Protein AF-A0A182G0G1-F1 (afdb_monomer)

Organism: Anopheles albimanus (NCBI:txid7167)

Secondary structure (DSSP, 8-state):
-EE-SSTT-SS-SEE--GGG-GGGEEEGGGGGGSTTPPPPPTT--GGGEEEEE-SSSTT-EEEEE-SSGGGT-

Solvent-accessible surface area (backbone atoms only — not comparable to full-atom values): 4709 Å² total; per-residue (Å²): 88,69,45,62,92,54,90,91,59,89,66,61,78,43,75,48,72,48,90,82,49,63,89,40,59,32,51,22,78,60,39,75,78,48,83,88,66,75,85,75,60,90,96,59,57,61,60,23,33,34,36,36,53,38,88,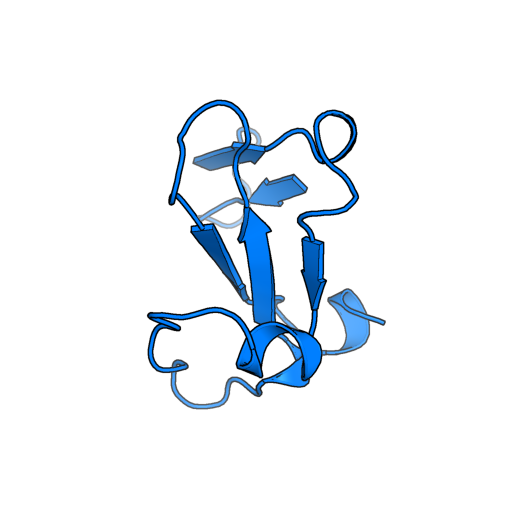89,45,76,93,43,67,49,79,48,72,46,95,42,56,76,78,67,108

Radius of gyration: 12.55 Å; Cα contacts (8 Å, |Δi|>4): 91; chains: 1; bounding box: 30×24×32 Å

Structure (mmCIF, N/CA/C/O backbone):
data_AF-A0A182G0G1-F1
#
_entry.id   AF-A0A182G0G1-F1
#
loop_
_atom_site.group_PDB
_atom_site.id
_atom_site.type_symbol
_atom_site.label_atom_id
_atom_site.label_alt_id
_atom_site.label_comp_id
_atom_site.label_asym_id
_atom_site.label_entity_id
_atom_site.label_seq_id
_atom_site.pdbx_PDB_ins_code
_atom_site.Cartn_x
_atom_site.Cartn_y
_atom_site.Cartn_z
_atom_site.occupancy
_atom_site.B_iso_or_equiv
_atom_site.auth_seq_id
_atom_site.auth_comp_id
_atom_site.auth_asym_id
_atom_site.auth_atom_id
_atom_site.pdbx_PDB_model_num
ATOM 1 N N . MET A 1 1 ? -7.436 5.899 -9.200 1.00 77.00 1 MET A N 1
ATOM 2 C CA . MET A 1 1 ? -6.498 4.772 -9.335 1.00 77.00 1 MET A CA 1
ATOM 3 C C . MET A 1 1 ? -7.251 3.519 -9.734 1.00 77.00 1 MET A C 1
ATOM 5 O O . MET A 1 1 ? -8.350 3.295 -9.233 1.00 77.00 1 MET A O 1
ATOM 9 N N . ALA A 1 2 ? -6.680 2.735 -10.638 1.00 83.69 2 ALA A N 1
ATOM 10 C CA . ALA A 1 2 ? -7.161 1.411 -11.007 1.00 83.69 2 ALA A CA 1
ATOM 11 C C . ALA A 1 2 ? -5.974 0.447 -10.952 1.00 83.69 2 ALA A C 1
ATOM 13 O O . ALA A 1 2 ? -4.853 0.866 -11.230 1.00 83.69 2 ALA A O 1
ATOM 14 N N . TRP A 1 3 ? -6.212 -0.803 -10.572 1.00 85.75 3 TRP A N 1
ATOM 15 C CA . TRP A 1 3 ? -5.166 -1.823 -10.508 1.00 85.75 3 TRP A CA 1
ATOM 16 C C . TRP A 1 3 ? -5.567 -3.052 -11.315 1.00 85.75 3 TRP A C 1
ATOM 18 O O . TRP A 1 3 ? -6.749 -3.379 -11.446 1.00 85.75 3 TRP A O 1
ATOM 28 N N . PHE A 1 4 ? -4.557 -3.729 -11.848 1.00 85.75 4 PHE A N 1
ATOM 29 C CA . PHE A 1 4 ? -4.678 -4.914 -12.685 1.00 85.75 4 PHE A CA 1
ATOM 30 C C . PHE A 1 4 ? -3.834 -6.008 -12.043 1.00 85.75 4 PHE A C 1
ATOM 32 O O . PHE A 1 4 ? -2.687 -5.767 -11.677 1.00 85.75 4 PHE A O 1
ATOM 39 N N . THR A 1 5 ? -4.411 -7.190 -11.867 1.00 83.00 5 THR A N 1
ATOM 40 C CA . THR A 1 5 ? -3.713 -8.343 -11.280 1.00 83.00 5 THR A CA 1
ATOM 41 C C . THR A 1 5 ? -2.967 -9.162 -12.329 1.00 83.00 5 THR A C 1
ATOM 43 O O . THR A 1 5 ? -2.095 -9.945 -11.978 1.00 83.00 5 THR A O 1
ATOM 46 N N . GLU A 1 6 ? -3.294 -8.971 -13.609 1.00 83.81 6 GLU A N 1
ATOM 47 C CA . GLU A 1 6 ? -2.781 -9.750 -14.734 1.00 83.81 6 GLU A CA 1
ATOM 48 C C . GLU A 1 6 ? -2.263 -8.811 -15.836 1.00 83.81 6 GLU A C 1
ATOM 50 O O . GLU A 1 6 ? -2.952 -7.843 -16.190 1.00 83.81 6 GLU A O 1
ATOM 55 N N . PRO A 1 7 ? -1.076 -9.077 -16.410 1.00 78.25 7 PRO A N 1
ATOM 56 C CA . PRO A 1 7 ? -0.608 -8.385 -17.606 1.00 78.25 7 PRO A CA 1
ATOM 57 C C . PRO A 1 7 ? -1.581 -8.563 -18.782 1.00 78.25 7 PRO A C 1
ATOM 59 O O . PRO A 1 7 ? -2.116 -9.646 -18.994 1.00 78.25 7 PRO A O 1
ATOM 62 N N . GLY A 1 8 ? -1.805 -7.506 -19.567 1.00 81.31 8 GLY A N 1
ATOM 63 C CA . GLY A 1 8 ? -2.618 -7.567 -20.792 1.00 81.31 8 GLY A CA 1
ATOM 64 C C . GLY A 1 8 ? -4.138 -7.520 -20.591 1.00 81.31 8 GLY A C 1
ATOM 65 O O . GLY A 1 8 ? -4.875 -7.436 -21.573 1.00 81.31 8 GLY A O 1
ATOM 66 N N . ARG A 1 9 ? -4.638 -7.508 -19.347 1.00 81.56 9 ARG A N 1
ATOM 67 C CA . ARG A 1 9 ? -6.071 -7.316 -19.085 1.00 81.56 9 ARG A CA 1
ATOM 68 C C . ARG A 1 9 ? -6.499 -5.890 -19.434 1.00 81.56 9 ARG A C 1
ATOM 70 O O . ARG A 1 9 ? -5.968 -4.925 -18.891 1.00 81.56 9 ARG A O 1
ATOM 77 N N . SER A 1 10 ? -7.520 -5.756 -20.276 1.00 79.25 10 SER A N 1
ATOM 78 C CA . SER A 1 10 ? -8.125 -4.458 -20.610 1.00 79.25 10 SER A CA 1
ATOM 79 C C . SER A 1 10 ? -9.037 -3.916 -19.503 1.00 79.25 10 SER A C 1
ATOM 81 O O . SER A 1 10 ? -9.255 -2.708 -19.416 1.00 79.25 10 SER A O 1
ATOM 83 N N . SER A 1 11 ? -9.557 -4.787 -18.629 1.00 86.12 11 SER A N 1
ATOM 84 C CA . SER A 1 11 ? -10.409 -4.408 -17.500 1.00 86.12 11 SER A CA 1
ATOM 85 C C . SER A 1 11 ? -9.650 -4.471 -16.166 1.00 86.12 11 SER A C 1
ATOM 87 O O . SER A 1 11 ? -8.964 -5.462 -15.894 1.00 86.12 11 SER A O 1
ATOM 89 N N . PRO A 1 12 ? -9.762 -3.440 -15.305 1.00 87.25 12 PRO A N 1
ATOM 90 C CA . PRO A 1 12 ? -9.083 -3.434 -14.016 1.00 87.25 12 PRO A CA 1
ATOM 91 C C . PRO A 1 12 ? -9.734 -4.415 -13.039 1.00 87.25 12 PRO A C 1
ATOM 93 O O . PRO A 1 12 ? -10.955 -4.576 -13.021 1.00 87.25 12 PRO A O 1
ATOM 96 N N . ALA A 1 13 ? -8.922 -5.009 -12.164 1.00 86.31 13 ALA A N 1
ATOM 97 C CA . ALA A 1 13 ? -9.394 -5.823 -11.044 1.00 86.31 13 ALA A CA 1
ATOM 98 C C . ALA A 1 13 ? -10.159 -4.977 -10.009 1.00 86.31 13 ALA A C 1
ATOM 100 O O . ALA A 1 13 ? -11.036 -5.472 -9.304 1.00 86.31 13 ALA A O 1
ATOM 101 N N . GLY A 1 14 ? -9.864 -3.678 -9.941 1.00 85.00 14 GLY A N 1
ATOM 102 C CA . GLY A 1 14 ? -10.650 -2.718 -9.180 1.00 85.00 14 GLY A CA 1
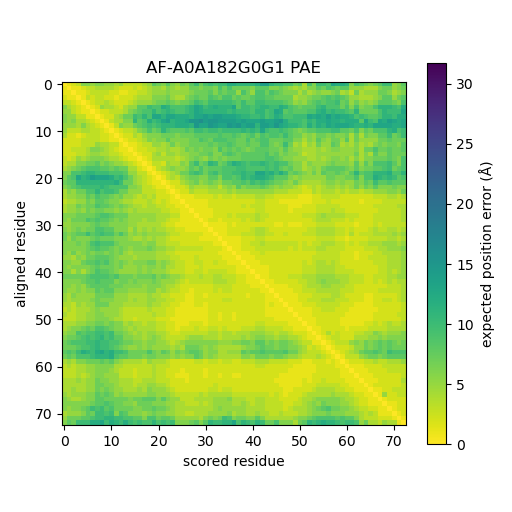ATOM 103 C C . GLY A 1 14 ? -10.244 -1.275 -9.450 1.00 85.00 14 GLY A C 1
ATOM 104 O O . GLY A 1 14 ? -9.217 -0.998 -10.073 1.00 85.00 14 GLY A O 1
ATOM 105 N N . LYS A 1 15 ? -11.089 -0.338 -9.005 1.00 84.69 15 LYS A N 1
ATOM 106 C CA . LYS A 1 15 ? -10.838 1.102 -9.128 1.00 84.69 15 LYS A CA 1
ATOM 107 C C . LYS A 1 15 ? -11.359 1.888 -7.932 1.00 84.69 15 LYS A C 1
ATOM 109 O O . LYS A 1 15 ? -12.409 1.572 -7.376 1.00 84.69 15 LYS A O 1
ATOM 114 N N . ILE A 1 16 ? -10.642 2.955 -7.593 1.00 81.00 16 ILE A N 1
ATOM 115 C CA . ILE A 1 16 ? -11.023 3.964 -6.601 1.00 81.00 16 ILE A CA 1
ATOM 116 C C . ILE A 1 16 ? -10.860 5.346 -7.234 1.00 81.00 16 ILE A C 1
ATOM 118 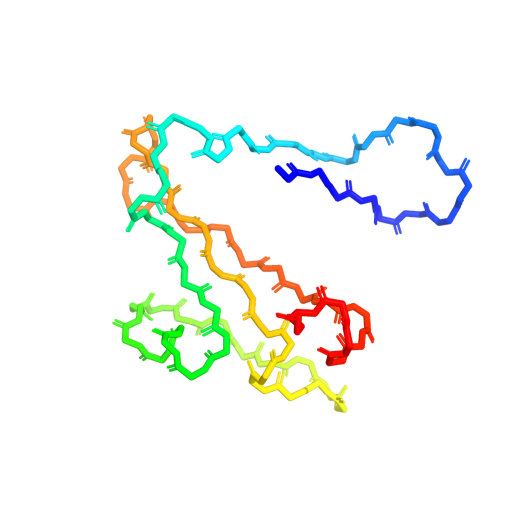O O . ILE A 1 16 ? -9.816 5.667 -7.812 1.00 81.00 16 ILE A O 1
ATOM 122 N N . LEU A 1 17 ? -11.897 6.175 -7.128 1.00 80.06 17 LEU A N 1
ATOM 123 C CA . LEU A 1 17 ? -11.867 7.558 -7.594 1.00 80.06 17 LEU A CA 1
ATOM 124 C C . LEU A 1 17 ? -11.252 8.448 -6.510 1.00 80.06 17 LEU A C 1
ATOM 126 O O . LEU A 1 17 ? -11.907 8.782 -5.531 1.00 80.06 17 LEU A O 1
ATOM 130 N N . VAL A 1 18 ? -9.994 8.850 -6.706 1.00 73.88 18 VAL A N 1
ATOM 131 C CA . VAL A 1 18 ? -9.251 9.688 -5.744 1.00 73.88 18 VAL A CA 1
ATOM 132 C C . VAL A 1 18 ? -9.902 11.064 -5.574 1.00 73.88 18 VAL A C 1
ATOM 134 O O . VAL A 1 18 ? -9.926 11.588 -4.469 1.00 73.88 18 VAL A O 1
ATOM 137 N N . LYS A 1 19 ? -10.534 11.603 -6.629 1.00 76.38 19 LYS A N 1
ATOM 138 C CA . LYS A 1 19 ? -11.249 12.892 -6.584 1.00 76.38 19 LYS A CA 1
ATOM 139 C C . LYS A 1 19 ? -12.353 12.975 -5.522 1.00 76.38 19 LYS A C 1
ATOM 141 O O . LYS A 1 19 ? -12.785 14.071 -5.200 1.00 76.38 19 LYS A O 1
ATOM 146 N N . GLU A 1 20 ? -12.843 11.843 -5.015 1.00 71.56 20 GLU A N 1
ATOM 147 C CA . GLU A 1 20 ? -13.880 11.834 -3.976 1.00 71.56 20 GLU A CA 1
ATOM 148 C C . GLU A 1 20 ? -13.323 12.118 -2.570 1.00 71.56 20 GLU A C 1
ATOM 150 O O . GLU A 1 20 ? -14.097 12.478 -1.684 1.00 71.56 20 GLU A O 1
ATOM 155 N N . ALA A 1 21 ? -12.017 11.927 -2.353 1.00 76.12 21 ALA A N 1
ATOM 156 C CA . ALA A 1 21 ? -11.350 12.153 -1.070 1.00 76.12 21 ALA A CA 1
ATOM 157 C C . ALA A 1 21 ? -9.814 12.218 -1.228 1.00 76.12 21 ALA A C 1
ATOM 159 O O . ALA A 1 21 ? -9.107 11.316 -0.758 1.00 76.12 21 ALA A O 1
ATOM 160 N N . PRO A 1 22 ? -9.281 13.231 -1.933 1.00 75.94 22 PRO A N 1
ATOM 161 C CA . PRO A 1 22 ? -7.843 13.360 -2.174 1.00 75.94 22 PRO A CA 1
ATOM 162 C C . PRO A 1 22 ? -7.030 13.460 -0.877 1.00 75.94 22 PRO A C 1
ATOM 164 O O . PRO A 1 22 ? -5.901 12.986 -0.826 1.00 75.94 22 PRO A O 1
ATOM 167 N N . GLU A 1 23 ? -7.621 13.999 0.190 1.00 79.75 23 GLU A N 1
ATOM 168 C CA . GLU A 1 23 ? -7.004 14.119 1.513 1.00 79.75 23 GLU A CA 1
ATOM 169 C C . GLU A 1 23 ? -6.737 12.774 2.205 1.00 79.75 23 GLU A C 1
ATOM 171 O O . GLU A 1 23 ? -6.028 12.721 3.203 1.00 79.75 23 GLU A O 1
ATOM 176 N N . MET A 1 24 ? -7.301 11.677 1.695 1.00 87.69 24 MET A N 1
ATOM 177 C CA . MET A 1 24 ? -7.122 10.336 2.257 1.00 87.69 24 MET A CA 1
ATOM 178 C C . MET A 1 24 ? -6.127 9.479 1.463 1.00 87.69 24 MET A C 1
ATOM 180 O O . MET A 1 24 ? -6.210 8.246 1.489 1.00 87.69 24 MET A O 1
ATOM 184 N N . LEU A 1 25 ? -5.215 10.118 0.734 1.00 90.69 25 LEU A N 1
ATOM 185 C CA . LEU A 1 25 ? -4.085 9.482 0.071 1.00 90.69 25 LEU A CA 1
ATOM 186 C C . LEU A 1 25 ? -2.828 9.659 0.929 1.00 90.69 25 LEU A C 1
ATOM 188 O O . LEU A 1 25 ? -2.473 10.776 1.292 1.00 90.69 25 LEU A O 1
ATOM 192 N N . ALA A 1 26 ? -2.124 8.561 1.196 1.00 92.38 26 ALA A N 1
ATOM 193 C CA . ALA A 1 26 ? -0.772 8.590 1.740 1.00 92.38 26 ALA A CA 1
ATOM 194 C C . ALA A 1 26 ? 0.159 7.747 0.868 1.00 92.38 26 ALA A C 1
ATOM 196 O O . ALA A 1 26 ? -0.220 6.673 0.396 1.00 92.38 26 ALA A O 1
ATOM 197 N N . ILE A 1 27 ? 1.384 8.229 0.685 1.00 92.12 27 ILE A N 1
ATOM 198 C CA . ILE A 1 27 ? 2.423 7.586 -0.122 1.00 92.12 27 ILE A CA 1
ATOM 199 C C . ILE A 1 27 ? 3.712 7.467 0.681 1.00 92.12 27 ILE A C 1
ATOM 201 O O . ILE A 1 27 ? 3.988 8.295 1.555 1.00 92.12 27 ILE A O 1
ATOM 205 N N . ALA A 1 28 ? 4.514 6.454 0.373 1.00 92.56 28 ALA A N 1
ATOM 206 C CA . ALA A 1 28 ? 5.837 6.275 0.948 1.00 92.56 28 ALA A CA 1
ATOM 207 C C . ALA A 1 28 ? 5.823 6.333 2.489 1.00 92.56 28 ALA A C 1
ATOM 209 O O . ALA A 1 28 ? 4.998 5.695 3.149 1.00 92.56 28 ALA A O 1
ATOM 210 N N . HIS A 1 29 ? 6.717 7.124 3.085 1.00 92.56 29 HIS A N 1
ATOM 211 C CA . HIS A 1 29 ? 6.864 7.244 4.534 1.00 92.56 29 HIS A CA 1
ATOM 212 C C . HIS A 1 29 ? 5.593 7.742 5.248 1.00 92.56 29 HIS A C 1
ATOM 214 O O . HIS A 1 29 ? 5.365 7.369 6.400 1.00 92.56 29 HIS A O 1
ATOM 220 N N . TRP A 1 30 ? 4.712 8.489 4.569 1.00 91.06 30 TRP A N 1
ATOM 221 C CA . TRP A 1 30 ? 3.441 8.955 5.141 1.00 91.06 30 TRP A CA 1
ATOM 222 C C . TRP A 1 30 ? 2.488 7.807 5.482 1.00 91.06 30 TRP A C 1
ATOM 224 O O . TRP A 1 30 ? 1.674 7.916 6.398 1.00 91.06 30 TRP A O 1
ATOM 234 N N . THR A 1 31 ? 2.626 6.664 4.806 1.00 94.06 31 THR A N 1
ATOM 235 C CA . THR A 1 31 ? 1.822 5.465 5.088 1.00 94.06 31 THR A CA 1
ATOM 236 C C . THR A 1 31 ? 2.090 4.862 6.469 1.00 94.06 31 THR A C 1
ATOM 238 O O . THR A 1 31 ? 1.256 4.115 6.978 1.00 94.06 31 THR A O 1
ATOM 241 N N . GLY A 1 32 ? 3.227 5.184 7.101 1.00 90.94 32 GLY A N 1
ATOM 242 C CA . GLY A 1 32 ? 3.591 4.680 8.426 1.00 90.94 32 GLY A CA 1
ATOM 243 C C . GLY A 1 32 ? 2.667 5.152 9.550 1.00 90.94 32 GLY A C 1
ATOM 244 O O . GLY A 1 32 ? 2.592 4.491 10.580 1.00 90.94 32 GLY A O 1
ATOM 245 N N . GLN A 1 33 ? 1.930 6.248 9.346 1.00 90.31 33 GLN A N 1
ATOM 246 C CA . GLN A 1 33 ? 0.977 6.759 10.336 1.00 90.31 33 GLN A CA 1
ATOM 247 C C . GLN A 1 33 ? -0.392 6.066 10.281 1.00 90.31 33 GLN A C 1
ATOM 249 O O . GLN A 1 33 ? -1.227 6.266 11.162 1.00 90.31 33 GLN A O 1
ATOM 254 N N . ILE A 1 34 ? -0.645 5.248 9.257 1.00 91.62 34 ILE A N 1
ATOM 255 C CA . ILE A 1 34 ? -1.940 4.599 9.071 1.00 91.62 34 ILE A CA 1
ATOM 256 C C . ILE A 1 34 ? -1.962 3.276 9.855 1.00 91.62 34 ILE A C 1
ATOM 258 O O . ILE A 1 34 ? -1.115 2.405 9.629 1.00 91.62 34 ILE A O 1
ATOM 262 N N . PRO A 1 35 ? -2.937 3.078 10.762 1.00 90.44 35 PRO A N 1
ATOM 263 C CA . PRO A 1 35 ? -3.005 1.879 11.586 1.00 90.44 35 PRO A CA 1
ATOM 264 C C . PRO A 1 35 ? -3.283 0.630 10.744 1.00 90.44 35 PRO A C 1
ATOM 266 O O . PRO A 1 35 ? -3.930 0.691 9.698 1.00 90.44 35 PRO A O 1
ATOM 269 N N . ARG A 1 36 ? -2.862 -0.534 11.260 1.00 90.94 36 ARG A N 1
ATOM 270 C CA . ARG A 1 36 ? -3.070 -1.852 10.624 1.00 90.94 36 ARG A CA 1
ATOM 271 C C . ARG A 1 36 ? -2.453 -1.949 9.222 1.00 90.94 36 ARG A C 1
ATOM 273 O O . ARG A 1 36 ? -3.032 -2.563 8.324 1.00 90.94 36 ARG A O 1
ATOM 280 N N . ARG A 1 37 ? -1.281 -1.336 9.041 1.00 93.38 37 ARG A N 1
ATOM 281 C CA . ARG A 1 37 ? -0.474 -1.490 7.829 1.00 93.38 37 ARG A CA 1
ATOM 282 C C . ARG A 1 37 ? -0.090 -2.964 7.631 1.00 93.38 37 ARG A C 1
ATOM 284 O O . ARG A 1 37 ? 0.405 -3.569 8.583 1.00 93.38 37 ARG A O 1
ATOM 291 N N . PRO A 1 38 ? -0.307 -3.545 6.438 1.00 92.44 38 PRO A N 1
ATOM 292 C CA . PRO A 1 38 ? 0.118 -4.909 6.154 1.00 92.44 38 PRO A CA 1
ATOM 293 C C . PRO A 1 38 ? 1.653 -5.009 6.115 1.00 92.44 38 PRO A C 1
ATOM 295 O O . PRO A 1 38 ? 2.320 -4.009 5.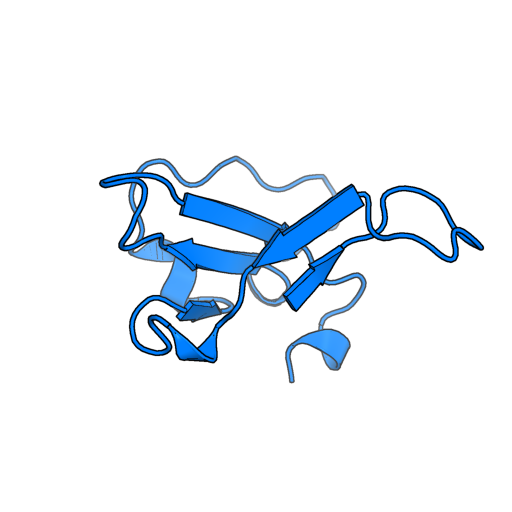829 1.00 92.44 38 PRO A O 1
ATOM 298 N N . PRO A 1 39 ? 2.225 -6.197 6.380 1.00 93.12 39 PRO A N 1
ATOM 299 C CA . PRO A 1 39 ? 3.637 -6.442 6.111 1.00 93.12 39 PRO A CA 1
ATOM 300 C C . PRO A 1 39 ? 3.924 -6.274 4.614 1.00 93.12 39 PRO A C 1
ATOM 302 O O . PRO A 1 39 ? 3.069 -6.567 3.773 1.00 93.12 39 PRO A O 1
ATOM 305 N N . LEU A 1 40 ? 5.118 -5.780 4.289 1.00 92.44 40 LEU A N 1
ATOM 306 C CA . LEU A 1 40 ? 5.548 -5.653 2.901 1.00 92.44 40 LEU A CA 1
ATOM 307 C C . LEU A 1 40 ? 6.036 -7.008 2.370 1.00 92.44 40 LEU A C 1
ATOM 309 O O . LEU A 1 40 ? 6.665 -7.748 3.129 1.00 92.44 40 LEU A O 1
ATOM 313 N N . PRO A 1 41 ? 5.765 -7.333 1.094 1.00 92.75 41 PRO A N 1
ATOM 314 C CA . PRO A 1 41 ? 6.408 -8.454 0.419 1.00 92.75 41 PRO A CA 1
ATOM 315 C C . PRO A 1 41 ? 7.929 -8.276 0.342 1.00 92.75 41 PRO A C 1
ATOM 317 O O . PRO A 1 41 ? 8.435 -7.152 0.389 1.00 92.75 41 PRO A O 1
ATOM 320 N N . ASP A 1 42 ? 8.646 -9.381 0.151 1.00 93.31 42 ASP A N 1
ATOM 321 C CA . ASP A 1 42 ? 10.097 -9.358 -0.027 1.00 93.31 42 ASP A CA 1
ATOM 322 C C . ASP A 1 42 ? 10.507 -8.500 -1.231 1.00 93.31 42 ASP A C 1
ATOM 324 O O . ASP A 1 42 ? 9.867 -8.513 -2.284 1.00 93.31 42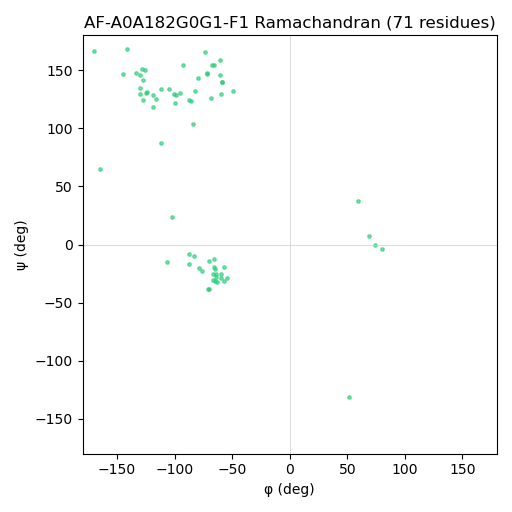 ASP A O 1
ATOM 328 N N . GLY A 1 43 ? 11.589 -7.736 -1.067 1.00 92.00 43 GLY A N 1
ATOM 329 C CA . GLY A 1 43 ? 12.120 -6.854 -2.110 1.00 92.00 43 GLY A CA 1
ATOM 330 C C . GLY A 1 43 ? 11.308 -5.577 -2.359 1.00 92.00 43 GLY A C 1
ATOM 331 O O . GLY A 1 43 ? 11.714 -4.774 -3.195 1.00 92.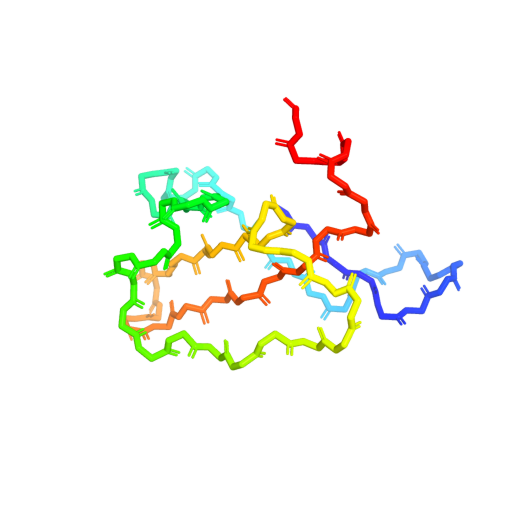00 43 GLY A O 1
ATOM 332 N N . VAL A 1 44 ? 10.201 -5.355 -1.638 1.00 92.94 44 VAL A N 1
ATOM 333 C CA . VAL A 1 44 ? 9.402 -4.125 -1.728 1.00 92.94 44 VAL A CA 1
ATOM 334 C C . VAL A 1 44 ? 9.809 -3.142 -0.637 1.00 92.94 44 VAL A C 1
ATOM 336 O O . VAL A 1 44 ? 9.831 -3.470 0.550 1.00 92.94 44 VAL A O 1
ATOM 339 N N . SER A 1 45 ? 10.066 -1.899 -1.034 1.00 92.56 45 SER A N 1
ATOM 340 C CA . SER A 1 45 ? 10.360 -0.803 -0.111 1.00 92.56 45 SER A CA 1
ATOM 341 C C . SER A 1 45 ? 9.099 -0.026 0.282 1.00 92.56 45 SER A C 1
ATOM 343 O O . SER A 1 45 ? 8.120 0.055 -0.463 1.00 92.56 45 SER A O 1
ATOM 345 N N . VAL A 1 46 ? 9.131 0.613 1.458 1.00 93.69 46 VAL A N 1
ATOM 346 C CA . VAL A 1 46 ? 8.061 1.515 1.924 1.00 93.69 46 VAL A CA 1
ATOM 347 C C . VAL A 1 46 ? 7.814 2.648 0.927 1.00 93.69 46 VAL A C 1
ATOM 349 O O . VAL A 1 46 ? 6.676 3.086 0.805 1.00 93.69 46 VAL A O 1
ATOM 352 N N . SER A 1 47 ? 8.838 3.097 0.196 1.00 93.25 47 SER A N 1
ATOM 353 C CA . SER A 1 47 ? 8.748 4.112 -0.869 1.00 93.25 47 SER A CA 1
ATOM 354 C C . SER A 1 47 ? 7.725 3.766 -1.959 1.00 93.25 47 SER A C 1
ATOM 356 O O . SER A 1 47 ? 7.123 4.672 -2.527 1.00 93.25 47 SER A O 1
ATOM 358 N N . 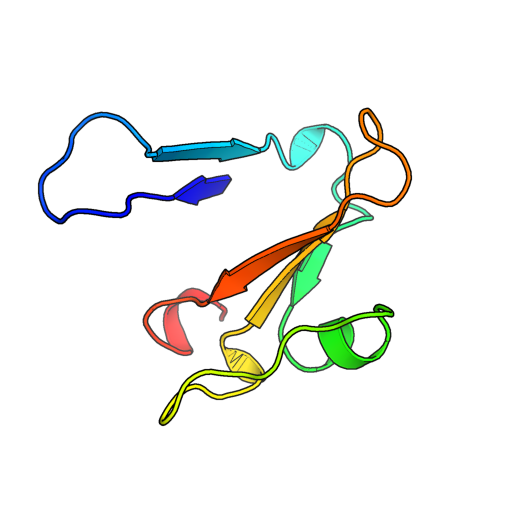GLN A 1 48 ? 7.478 2.477 -2.203 1.00 93.81 48 GLN A N 1
ATOM 359 C CA . GLN A 1 48 ? 6.536 1.981 -3.210 1.00 93.81 48 GLN A CA 1
ATOM 360 C C . GLN A 1 48 ? 5.101 1.847 -2.679 1.00 93.81 48 GLN A C 1
ATOM 362 O O . GLN A 1 48 ? 4.184 1.531 -3.442 1.00 93.81 48 GLN A O 1
ATOM 367 N N . LEU A 1 49 ? 4.888 2.026 -1.370 1.00 94.62 49 LEU A N 1
ATOM 368 C CA . LEU A 1 49 ? 3.598 1.792 -0.734 1.00 94.62 49 LEU A CA 1
ATOM 369 C C . LEU A 1 49 ? 2.667 2.997 -0.906 1.00 94.62 49 LEU A C 1
ATOM 371 O O . LEU A 1 49 ? 3.021 4.140 -0.611 1.00 94.62 49 LEU A O 1
ATOM 375 N N . ILE A 1 50 ? 1.433 2.709 -1.311 1.00 93.69 50 ILE A N 1
ATOM 376 C CA . ILE A 1 50 ? 0.347 3.673 -1.455 1.00 93.69 50 ILE A CA 1
ATOM 377 C C . ILE A 1 50 ? -0.834 3.195 -0.612 1.00 93.69 50 ILE A C 1
ATOM 379 O O . ILE A 1 50 ? -1.263 2.041 -0.702 1.00 93.69 50 ILE A O 1
ATOM 383 N N . ALA A 1 51 ? -1.390 4.095 0.190 1.00 93.94 51 ALA A N 1
ATOM 384 C CA . ALA A 1 51 ? -2.575 3.856 0.994 1.00 93.94 51 ALA A CA 1
ATOM 385 C C . ALA A 1 51 ? -3.696 4.815 0.583 1.00 93.94 51 ALA A C 1
ATOM 387 O O . ALA A 1 51 ? -3.509 6.030 0.538 1.00 93.94 51 ALA A O 1
ATOM 388 N N . LEU A 1 52 ? -4.876 4.258 0.307 1.00 91.56 52 LEU A N 1
ATOM 389 C CA . LEU A 1 52 ? -6.088 5.010 -0.012 1.00 91.56 52 LEU A CA 1
ATOM 390 C C . LEU A 1 52 ? -7.183 4.727 1.013 1.00 91.56 52 LEU A C 1
ATOM 392 O O . LEU A 1 52 ? -7.669 3.598 1.114 1.00 91.56 52 LEU A O 1
ATOM 396 N N . GLY A 1 53 ? -7.622 5.755 1.732 1.00 89.69 53 GLY A N 1
ATOM 397 C CA . GLY A 1 53 ? -8.818 5.687 2.568 1.00 89.69 53 GLY A CA 1
ATOM 398 C C . GLY A 1 53 ? -10.119 5.694 1.753 1.00 89.69 53 GLY A C 1
ATOM 399 O O . GLY A 1 53 ? -10.148 6.040 0.571 1.00 89.69 53 GLY A O 1
ATOM 400 N N . SER A 1 54 ? -11.239 5.337 2.394 1.00 84.44 54 SER A N 1
ATOM 401 C CA . SER A 1 54 ? -12.583 5.435 1.801 1.00 84.44 54 SER A CA 1
ATOM 402 C C . SER A 1 54 ? -13.573 6.203 2.685 1.00 84.44 54 SER A C 1
ATOM 404 O O . SER A 1 54 ? -13.821 5.819 3.823 1.00 84.44 54 SER A O 1
ATOM 406 N N . ARG A 1 55 ? -14.200 7.255 2.130 1.00 82.44 55 ARG A N 1
ATOM 407 C CA . ARG A 1 55 ? -15.300 7.991 2.784 1.00 82.44 55 ARG A CA 1
ATOM 408 C C . ARG A 1 55 ? -16.568 7.136 2.840 1.00 82.44 55 ARG A C 1
ATOM 410 O O . ARG A 1 55 ? -17.274 7.143 3.840 1.00 82.44 55 ARG A O 1
ATOM 417 N N . ARG A 1 56 ? -16.832 6.357 1.782 1.00 82.81 56 ARG A N 1
ATOM 418 C CA . ARG A 1 56 ? -18.010 5.475 1.683 1.00 82.81 56 ARG A CA 1
ATOM 419 C C . ARG A 1 56 ? -17.918 4.261 2.609 1.00 82.81 56 ARG A C 1
ATOM 421 O O . ARG A 1 56 ? -18.925 3.838 3.161 1.00 82.81 56 ARG A O 1
ATOM 428 N N . LYS A 1 57 ? -16.724 3.682 2.763 1.00 84.38 57 LYS A N 1
ATOM 429 C CA . LYS A 1 57 ? -16.471 2.544 3.659 1.00 84.38 57 LYS A CA 1
ATOM 430 C C . LYS A 1 57 ? -15.592 3.004 4.811 1.00 84.38 57 LYS A C 1
ATOM 432 O O . LYS A 1 57 ? -14.368 2.900 4.730 1.00 84.38 57 LYS A O 1
ATOM 437 N N . ARG A 1 58 ? -16.227 3.515 5.869 1.00 80.38 58 ARG A N 1
ATOM 438 C CA . ARG A 1 58 ? -15.532 3.987 7.073 1.00 80.38 58 ARG A CA 1
ATOM 439 C C . ARG A 1 58 ? -14.545 2.915 7.551 1.00 80.38 58 ARG A C 1
ATOM 441 O O . ARG A 1 58 ? -14.884 1.735 7.598 1.00 80.38 58 ARG A O 1
ATOM 448 N N . SER A 1 59 ? -13.314 3.332 7.838 1.00 83.94 59 SER A N 1
ATOM 449 C CA . SER A 1 59 ? -12.211 2.464 8.283 1.00 83.94 59 SER A CA 1
ATOM 450 C C . SER A 1 59 ? -11.647 1.484 7.242 1.00 83.94 59 SER A C 1
ATOM 452 O O . SER A 1 59 ? -10.787 0.673 7.587 1.00 83.94 59 SER A O 1
ATOM 454 N N . LYS A 1 60 ? -12.063 1.549 5.968 1.00 88.62 60 LYS A N 1
ATOM 455 C CA . LYS A 1 60 ? -11.411 0.788 4.894 1.00 88.62 60 LYS A CA 1
ATOM 456 C C . LYS A 1 60 ? -10.225 1.573 4.336 1.00 88.62 60 LYS A C 1
ATOM 458 O O . LYS A 1 60 ? -10.398 2.673 3.816 1.00 88.62 60 LYS A O 1
ATOM 463 N N . VAL A 1 61 ? -9.053 0.944 4.381 1.00 91.50 61 VAL A N 1
ATOM 464 C CA . VAL A 1 61 ? -7.850 1.371 3.662 1.00 91.50 61 VAL A CA 1
ATOM 465 C C . VAL A 1 61 ? -7.546 0.339 2.583 1.00 91.50 61 VAL A C 1
ATOM 467 O O . VAL A 1 61 ? -7.611 -0.870 2.829 1.00 91.50 61 VAL A O 1
ATOM 470 N N . TYR A 1 62 ? -7.265 0.817 1.379 1.00 91.31 62 TYR A N 1
ATOM 471 C CA . TYR A 1 62 ? -6.744 0.017 0.283 1.00 91.31 62 TYR A CA 1
ATOM 472 C C . TYR A 1 62 ? -5.242 0.245 0.205 1.00 91.31 62 TYR A C 1
ATOM 474 O O . TYR A 1 62 ? -4.794 1.379 0.051 1.00 91.31 62 TYR A O 1
ATOM 482 N N . TRP A 1 63 ? -4.494 -0.842 0.331 1.00 92.56 63 TRP A N 1
ATOM 483 C CA . TRP A 1 63 ? -3.042 -0.853 0.256 1.00 92.56 63 TRP A CA 1
ATOM 484 C C . TRP A 1 63 ? -2.636 -1.323 -1.132 1.00 92.56 63 TRP A C 1
ATOM 486 O O . TRP A 1 63 ? -3.145 -2.336 -1.612 1.00 92.56 63 TRP A O 1
ATOM 496 N N . MET A 1 64 ? -1.762 -0.570 -1.781 1.00 92.81 64 MET A N 1
ATOM 497 C CA . MET A 1 64 ? -1.254 -0.868 -3.114 1.00 92.81 64 MET A CA 1
ATOM 498 C C . MET A 1 64 ? 0.257 -0.687 -3.111 1.00 92.81 64 MET A C 1
ATOM 500 O O . MET A 1 64 ? 0.777 0.172 -2.403 1.00 92.81 64 MET A O 1
ATOM 504 N N . ILE A 1 65 ? 0.942 -1.490 -3.913 1.00 92.44 65 ILE A N 1
ATOM 505 C CA . ILE A 1 65 ? 2.385 -1.410 -4.114 1.00 92.44 65 ILE A CA 1
ATOM 506 C C . ILE A 1 65 ? 2.604 -1.048 -5.576 1.00 92.44 65 ILE A C 1
ATOM 508 O O . ILE A 1 65 ? 2.073 -1.716 -6.465 1.00 92.44 65 ILE A O 1
ATOM 512 N N . ALA A 1 66 ? 3.342 0.030 -5.809 1.00 90.69 66 ALA A N 1
ATOM 513 C CA . ALA A 1 66 ? 3.808 0.393 -7.136 1.00 90.69 66 A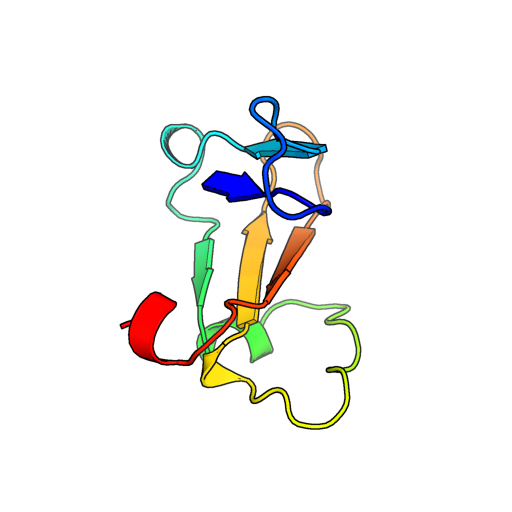LA A CA 1
ATOM 514 C C . ALA A 1 66 ? 4.906 -0.573 -7.594 1.00 90.69 66 ALA A C 1
ATOM 516 O O . ALA A 1 66 ? 5.679 -1.076 -6.774 1.00 90.69 66 ALA A O 1
ATOM 517 N N . LYS A 1 67 ? 4.994 -0.842 -8.899 1.00 87.44 67 LYS A N 1
ATOM 518 C CA . LYS A 1 67 ? 5.957 -1.826 -9.420 1.00 87.44 67 LYS A CA 1
ATOM 519 C C . LYS A 1 67 ? 7.402 -1.392 -9.212 1.00 87.44 67 LYS A C 1
ATOM 521 O O . LYS A 1 67 ? 8.261 -2.244 -9.010 1.00 87.44 67 LYS A O 1
ATOM 526 N N . SER A 1 68 ? 7.654 -0.089 -9.235 1.00 87.88 68 SER A N 1
ATOM 527 C CA . SER A 1 68 ? 8.951 0.506 -8.933 1.00 87.88 68 SER A CA 1
ATOM 528 C C . SER A 1 68 ? 8.776 1.801 -8.143 1.00 87.88 68 SER A C 1
ATOM 530 O O . SER A 1 68 ? 7.663 2.312 -8.004 1.00 87.88 68 SER A O 1
ATOM 532 N N . GLU A 1 69 ? 9.868 2.328 -7.595 1.00 86.06 69 GLU A N 1
ATOM 533 C CA . GLU A 1 69 ? 9.839 3.609 -6.882 1.00 86.06 69 GLU A CA 1
ATOM 534 C C . GLU A 1 69 ? 9.536 4.784 -7.824 1.00 86.06 69 GLU A C 1
ATOM 536 O O . GLU A 1 69 ? 8.909 5.758 -7.415 1.00 86.06 69 GLU A O 1
ATOM 541 N N . GLU A 1 70 ? 9.940 4.685 -9.094 1.00 86.62 70 GLU A N 1
ATOM 542 C CA . GLU A 1 70 ? 9.694 5.696 -10.127 1.00 86.62 70 GLU A CA 1
ATOM 543 C C . GLU A 1 70 ? 8.207 5.885 -10.427 1.00 86.62 70 GLU A C 1
ATOM 545 O O . GLU A 1 70 ? 7.810 6.984 -10.787 1.00 86.62 70 GLU A O 1
ATOM 550 N N . GLU A 1 71 ? 7.371 4.860 -10.244 1.00 81.19 71 GLU A N 1
ATOM 551 C CA . GLU A 1 71 ? 5.916 4.987 -10.413 1.00 81.19 71 GLU A CA 1
ATOM 552 C C . GLU A 1 71 ? 5.252 5.838 -9.307 1.00 81.19 71 GLU A C 1
ATOM 554 O O . GLU A 1 71 ? 4.087 6.216 -9.446 1.00 81.19 71 GLU A O 1
ATOM 559 N N . VAL A 1 72 ? 5.960 6.118 -8.204 1.00 78.62 72 VAL A N 1
ATOM 560 C CA . VAL A 1 72 ? 5.463 6.904 -7.055 1.00 78.62 72 VAL A CA 1
ATOM 561 C C . VAL A 1 72 ? 6.079 8.309 -6.992 1.00 78.62 72 VAL A C 1
ATOM 563 O O . VAL A 1 72 ? 5.566 9.153 -6.255 1.00 78.62 72 VAL A O 1
ATOM 566 N N . ARG A 1 73 ? 7.163 8.563 -7.739 1.00 71.12 73 ARG A N 1
ATOM 567 C CA . ARG A 1 73 ? 7.787 9.891 -7.869 1.00 71.12 73 ARG A CA 1
ATOM 568 C C . ARG A 1 73 ? 6.972 10.803 -8.780 1.00 71.12 73 ARG A C 1
ATOM 570 O O . ARG A 1 73 ? 6.870 11.996 -8.421 1.00 71.12 73 ARG A O 1
#

Mean predicted aligned error: 4.8 Å

Foldseek 3Di:
DFADPDPPDPDGPDDDDCVVPVVQKDAQPR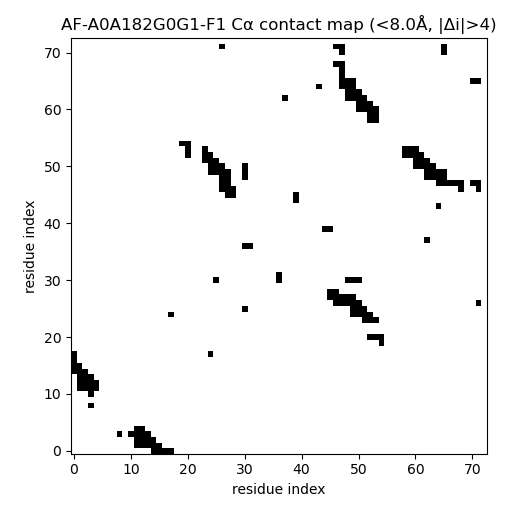CVPQPPDDDDDPPAHSLQWIWGDDPVDPPDIDIDGHPDSVVND

Sequence (73 aa):
MAWFTEPGRSSPAGKILVKEAPEMLAIAHWTGQIPRRPPLPDGVSVSQLIALGSRRKRSKVYWMIAKSEEEVR

pLDDT: mean 86.95, std 6.13, range [71.12, 94.62]